Protein AF-A0A1P8FA58-F1 (afdb_monomer_lite)

Sequence (66 aa):
MTVREIEKQVKATLKETPALSPNQLVNQLVERGVSDSNVRAVTWRLLDEGEITLDGRMRLILASGH

Foldseek 3Di:
DDLVVLLVLLQVVCVVPPFAAPVRSLVVVVVVVDDSVSNVVSVVVCCVVVQWDPPVGIHGPPPPDD

Organism: NCBI:txid1839801

Structure (mmCIF, N/CA/C/O backbone):
data_AF-A0A1P8FA58-F1
#
_entry.id   AF-A0A1P8FA58-F1
#
loop_
_atom_site.group_PDB
_atom_site.id
_atom_site.type_symbol
_atom_site.label_atom_id
_atom_site.label_alt_id
_atom_site.label_comp_id
_atom_site.label_asym_id
_atom_site.label_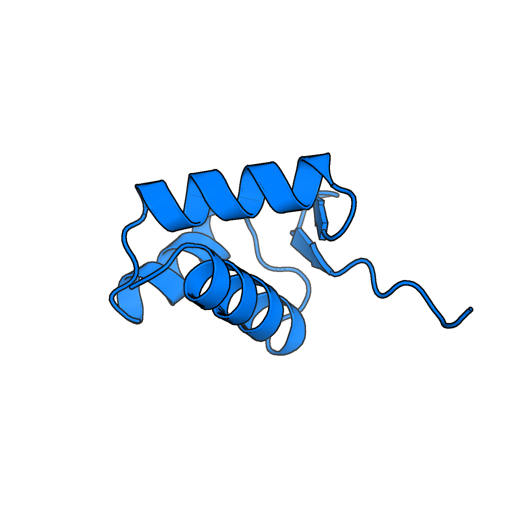entity_id
_atom_site.label_seq_id
_atom_site.pdbx_PDB_ins_code
_atom_site.Cartn_x
_atom_site.Cartn_y
_atom_site.Cartn_z
_atom_site.occupancy
_atom_site.B_iso_or_equiv
_atom_site.auth_seq_id
_atom_site.auth_comp_id
_atom_site.auth_asym_id
_atom_site.auth_atom_id
_atom_site.pdbx_PDB_model_num
ATOM 1 N N . MET A 1 1 ? -10.896 0.596 12.599 1.00 75.44 1 MET A N 1
ATOM 2 C CA . MET A 1 1 ? -10.226 1.176 11.419 1.00 75.44 1 MET A CA 1
ATOM 3 C C . MET A 1 1 ? -10.944 0.686 10.177 1.00 75.44 1 MET A C 1
ATOM 5 O O . MET A 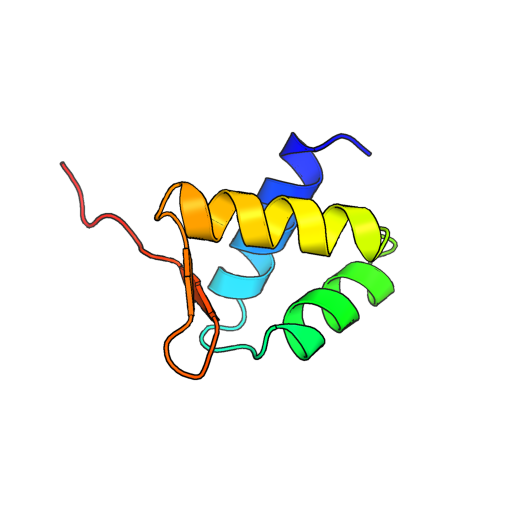1 1 ? -11.225 -0.505 10.091 1.00 75.44 1 MET A O 1
ATOM 9 N N . THR A 1 2 ? -11.299 1.588 9.269 1.00 87.75 2 THR A N 1
ATOM 10 C CA . THR A 1 2 ? -12.003 1.261 8.020 1.00 87.75 2 THR A CA 1
ATOM 11 C C . THR A 1 2 ? -11.025 0.990 6.876 1.00 87.75 2 THR A C 1
ATOM 13 O O . THR A 1 2 ? -9.882 1.441 6.909 1.00 87.75 2 THR A O 1
ATOM 16 N N . VAL A 1 3 ? -11.477 0.292 5.830 1.00 87.62 3 VAL A N 1
ATOM 17 C CA . VAL A 1 3 ? -10.670 0.012 4.623 1.00 87.62 3 VAL A CA 1
ATOM 18 C C . VAL A 1 3 ? -10.138 1.304 3.988 1.00 87.62 3 VAL A C 1
ATOM 20 O O . VAL A 1 3 ? -8.953 1.386 3.677 1.00 87.62 3 VAL A O 1
ATOM 23 N N . ARG A 1 4 ? -10.968 2.355 3.920 1.00 89.00 4 ARG A N 1
ATOM 24 C CA . ARG A 1 4 ? -10.587 3.674 3.380 1.00 89.00 4 ARG A CA 1
ATOM 25 C C . ARG A 1 4 ? -9.430 4.334 4.129 1.00 89.00 4 ARG A C 1
ATOM 27 O O . ARG A 1 4 ? -8.593 5.003 3.529 1.00 89.00 4 ARG A O 1
ATOM 34 N N . GLU A 1 5 ? -9.372 4.173 5.449 1.00 92.44 5 GLU A N 1
ATOM 35 C CA . GLU A 1 5 ? -8.261 4.704 6.245 1.00 92.44 5 GLU A CA 1
ATOM 36 C C . GLU A 1 5 ? -6.963 3.936 5.982 1.00 92.44 5 GLU A C 1
ATOM 38 O O . GLU A 1 5 ? -5.893 4.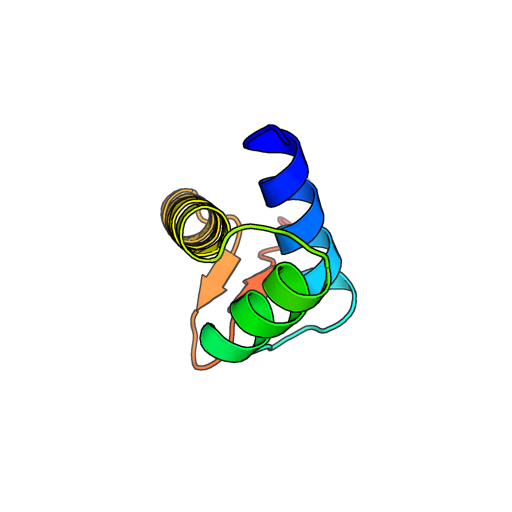540 5.936 1.00 92.44 5 GLU A O 1
ATOM 43 N N . ILE A 1 6 ? -7.051 2.621 5.773 1.00 92.06 6 ILE A N 1
ATOM 44 C CA . ILE A 1 6 ? -5.896 1.773 5.454 1.00 92.06 6 ILE A CA 1
ATOM 45 C C . ILE A 1 6 ? -5.355 2.124 4.072 1.00 92.06 6 ILE A C 1
ATOM 47 O O . ILE A 1 6 ? -4.152 2.315 3.932 1.00 92.06 6 ILE A O 1
ATOM 51 N N . GLU A 1 7 ? -6.228 2.306 3.079 1.00 92.94 7 GLU A N 1
ATOM 52 C CA . GLU A 1 7 ? -5.856 2.801 1.746 1.00 92.94 7 GLU A CA 1
ATOM 53 C C . GLU A 1 7 ? -5.102 4.126 1.837 1.00 92.94 7 GLU A C 1
ATOM 55 O O . GLU A 1 7 ? -4.020 4.277 1.266 1.00 92.94 7 GLU A O 1
ATOM 60 N N . LYS A 1 8 ? -5.633 5.076 2.616 1.00 92.81 8 LYS A N 1
ATOM 61 C CA . LYS A 1 8 ? -4.984 6.370 2.836 1.00 92.81 8 LYS A CA 1
ATOM 62 C C . LYS A 1 8 ? -3.593 6.209 3.452 1.00 92.81 8 LYS A C 1
ATOM 64 O O . LYS A 1 8 ? -2.672 6.902 3.027 1.00 92.81 8 LYS A O 1
ATOM 69 N N . GLN A 1 9 ? -3.427 5.303 4.415 1.00 93.06 9 GLN A N 1
ATOM 70 C CA . GLN A 1 9 ? -2.125 5.036 5.027 1.00 93.06 9 GLN A CA 1
ATOM 71 C C . GLN A 1 9 ? -1.155 4.337 4.072 1.00 93.06 9 GLN A C 1
ATOM 73 O O . GLN A 1 9 ? -0.009 4.761 3.988 1.00 93.06 9 GLN A O 1
ATOM 78 N N . VAL A 1 10 ? -1.604 3.343 3.300 1.00 92.88 10 VAL A N 1
ATOM 79 C CA . VAL A 1 10 ? -0.790 2.674 2.271 1.00 92.88 10 VAL A CA 1
ATOM 80 C C . VAL A 1 10 ? -0.254 3.690 1.266 1.00 92.88 10 VAL A C 1
ATOM 82 O O . VAL A 1 10 ? 0.953 3.749 1.028 1.00 92.88 10 VAL A O 1
ATOM 85 N N . LYS A 1 11 ? -1.132 4.539 0.720 1.00 91.69 11 LYS A N 1
ATOM 86 C CA . LYS A 1 11 ? -0.729 5.595 -0.214 1.00 91.69 11 LYS A CA 1
ATOM 87 C C . LYS A 1 11 ? 0.196 6.610 0.462 1.00 91.69 11 LYS A C 1
ATOM 89 O O . LYS A 1 11 ? 1.213 6.976 -0.112 1.00 91.69 11 LYS A O 1
ATOM 94 N N . ALA A 1 12 ? -0.100 7.042 1.689 1.00 92.69 12 ALA A N 1
ATOM 95 C CA . ALA A 1 12 ? 0.775 7.960 2.418 1.00 92.69 12 ALA A CA 1
ATOM 96 C C . ALA A 1 12 ? 2.186 7.375 2.594 1.00 92.69 12 ALA A C 1
ATOM 98 O O . ALA A 1 12 ? 3.155 8.024 2.213 1.00 92.69 12 ALA A O 1
ATOM 99 N N . THR A 1 13 ? 2.307 6.126 3.047 1.00 92.69 13 THR A N 1
ATOM 100 C CA . THR A 1 13 ? 3.601 5.461 3.246 1.00 92.69 13 THR A CA 1
ATOM 101 C C . THR A 1 13 ? 4.381 5.312 1.940 1.00 92.69 13 THR A C 1
ATOM 103 O O . THR A 1 13 ? 5.577 5.591 1.915 1.00 92.69 13 THR A O 1
ATOM 106 N N . LEU A 1 14 ? 3.724 4.943 0.835 1.00 90.75 14 LEU A N 1
ATOM 107 C CA . LEU A 1 14 ? 4.374 4.860 -0.481 1.00 90.75 14 LEU A CA 1
ATOM 108 C C . LEU A 1 14 ? 4.752 6.233 -1.061 1.00 90.75 14 LEU A C 1
ATOM 110 O O . LEU A 1 14 ? 5.657 6.313 -1.891 1.00 90.75 14 LEU A O 1
ATOM 114 N N . LYS A 1 15 ? 4.071 7.308 -0.645 1.00 90.25 15 LYS A N 1
ATOM 115 C CA . LYS A 1 15 ? 4.408 8.689 -1.016 1.00 90.25 15 LYS A CA 1
ATOM 116 C C . LYS A 1 15 ? 5.599 9.216 -0.214 1.00 90.25 15 LYS A C 1
ATOM 118 O O . LYS A 1 15 ? 6.456 9.880 -0.784 1.00 90.25 15 LYS A O 1
ATOM 123 N N . GLU A 1 16 ? 5.639 8.932 1.088 1.00 90.50 16 GLU A N 1
ATOM 124 C CA . GLU A 1 16 ? 6.738 9.311 1.986 1.00 90.50 16 GLU A CA 1
ATOM 125 C C . GLU A 1 16 ? 8.013 8.521 1.672 1.00 90.50 16 GLU A C 1
ATOM 127 O O . GLU A 1 16 ? 9.098 9.090 1.592 1.00 90.50 16 GLU A O 1
ATOM 132 N N . THR A 1 17 ? 7.879 7.207 1.471 1.00 88.38 17 THR A N 1
ATOM 133 C CA . THR A 1 17 ? 8.986 6.309 1.135 1.00 88.38 17 THR A CA 1
ATOM 134 C C . THR A 1 17 ? 8.704 5.627 -0.205 1.00 88.38 17 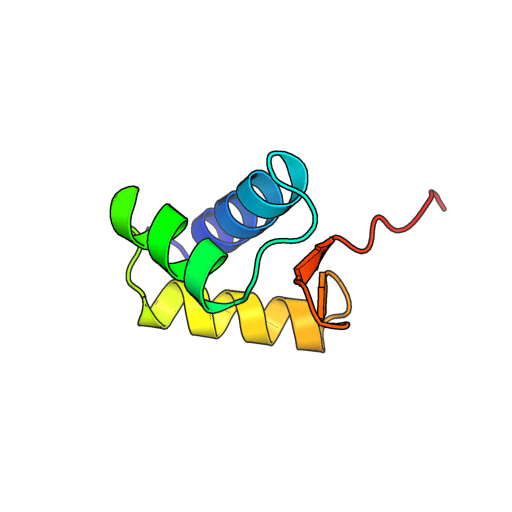THR A C 1
ATOM 136 O O . THR A 1 17 ? 8.147 4.525 -0.248 1.00 88.38 17 THR A O 1
ATOM 139 N N . PRO A 1 18 ? 9.066 6.271 -1.325 1.00 79.94 18 PRO A N 1
ATOM 140 C CA . PRO A 1 18 ? 8.907 5.662 -2.633 1.00 79.94 18 PRO A CA 1
ATOM 141 C C . PRO A 1 18 ? 9.813 4.433 -2.764 1.00 79.94 18 PRO A C 1
ATOM 143 O O . PRO A 1 18 ? 10.951 4.420 -2.295 1.00 79.94 18 PRO A O 1
ATOM 146 N N . ALA A 1 19 ? 9.318 3.410 -3.461 1.00 81.94 19 ALA A N 1
ATOM 147 C CA . ALA A 1 19 ? 10.059 2.188 -3.766 1.00 81.94 19 ALA A CA 1
ATOM 148 C C . ALA A 1 19 ? 10.348 1.297 -2.533 1.00 81.94 19 ALA A C 1
ATOM 150 O O . ALA A 1 19 ? 11.474 0.834 -2.326 1.00 81.94 19 ALA A O 1
ATOM 151 N N . LEU A 1 20 ? 9.303 1.012 -1.751 1.00 88.69 20 LEU A N 1
ATOM 152 C CA . LEU A 1 20 ? 9.303 0.001 -0.687 1.00 88.69 20 LEU A CA 1
ATOM 153 C C . LEU A 1 20 ? 9.004 -1.396 -1.238 1.00 88.69 20 LEU A C 1
ATOM 155 O O . LEU A 1 20 ? 8.174 -1.555 -2.130 1.00 88.69 20 LEU A O 1
ATOM 159 N N . SER A 1 21 ? 9.603 -2.436 -0.664 1.00 90.88 21 SER A N 1
ATOM 160 C CA . SER A 1 21 ? 9.162 -3.812 -0.935 1.00 90.88 21 SER A CA 1
ATOM 161 C C . SER A 1 21 ? 7.797 -4.095 -0.277 1.00 90.88 21 SER A C 1
ATOM 163 O O . SER A 1 21 ? 7.504 -3.505 0.766 1.00 90.88 21 SER A O 1
ATOM 165 N N . PRO A 1 22 ? 6.991 -5.047 -0.793 1.00 89.19 22 PRO A N 1
ATOM 166 C CA . PRO A 1 22 ? 5.728 -5.485 -0.181 1.00 89.19 22 PRO A CA 1
ATOM 167 C C . PRO A 1 22 ? 5.813 -5.719 1.327 1.00 89.19 22 PRO A C 1
ATOM 169 O O . PRO A 1 22 ? 5.047 -5.139 2.092 1.00 89.19 22 PRO A O 1
ATOM 172 N N . ASN A 1 23 ? 6.818 -6.479 1.767 1.00 91.12 23 ASN A N 1
ATOM 173 C CA . ASN A 1 23 ? 7.027 -6.742 3.188 1.00 91.12 23 ASN A CA 1
ATOM 174 C C . ASN A 1 23 ? 7.369 -5.482 3.988 1.00 91.12 23 ASN A C 1
ATOM 176 O O . ASN A 1 23 ? 6.931 -5.372 5.123 1.00 91.12 23 ASN A O 1
ATOM 180 N N . GLN A 1 24 ? 8.125 -4.531 3.429 1.00 92.75 24 GLN A N 1
ATOM 181 C CA . GLN A 1 24 ? 8.484 -3.310 4.157 1.00 92.75 24 GLN A CA 1
ATOM 182 C C . GLN A 1 24 ? 7.276 -2.392 4.348 1.00 92.75 24 GLN A C 1
ATOM 184 O O . GLN A 1 24 ? 7.121 -1.825 5.425 1.00 92.75 24 GLN A O 1
ATOM 189 N 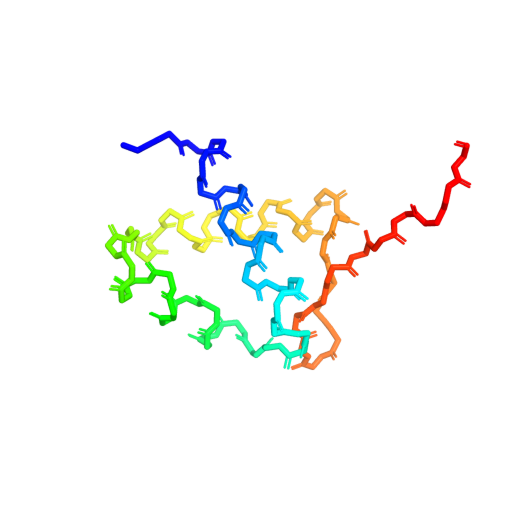N . LEU A 1 25 ? 6.410 -2.274 3.333 1.00 92.19 25 LEU A N 1
ATOM 190 C CA . LEU A 1 25 ? 5.151 -1.539 3.468 1.00 92.19 25 LEU A CA 1
ATOM 191 C C . LEU A 1 25 ? 4.284 -2.158 4.569 1.00 92.19 25 LEU A C 1
ATOM 193 O O . LEU A 1 25 ? 3.790 -1.443 5.437 1.00 92.19 25 LEU A O 1
ATOM 197 N N . VAL A 1 26 ? 4.120 -3.484 4.531 1.00 92.88 26 VAL A N 1
ATOM 198 C CA . VAL A 1 26 ? 3.350 -4.218 5.540 1.00 92.88 26 VAL A CA 1
ATOM 199 C C . VAL A 1 26 ? 3.930 -3.980 6.927 1.00 92.88 26 VAL A C 1
ATOM 201 O O . VAL A 1 26 ? 3.184 -3.590 7.817 1.00 92.88 26 VAL A O 1
ATOM 204 N N . ASN A 1 27 ? 5.245 -4.126 7.101 1.00 94.25 27 ASN A N 1
ATOM 205 C CA . ASN A 1 27 ? 5.885 -3.944 8.401 1.00 94.25 27 ASN A CA 1
ATOM 206 C C . ASN A 1 27 ? 5.647 -2.533 8.957 1.00 94.25 27 ASN A C 1
ATOM 208 O O . ASN A 1 27 ? 5.175 -2.404 10.080 1.00 94.25 27 ASN A O 1
ATOM 212 N N . GLN A 1 28 ? 5.852 -1.488 8.147 1.00 93.38 28 GLN A N 1
ATOM 213 C CA . GLN A 1 28 ? 5.630 -0.106 8.590 1.00 93.38 28 GLN A CA 1
ATOM 214 C C . GLN A 1 28 ? 4.181 0.163 9.010 1.00 93.38 28 GLN A C 1
ATOM 216 O O . GLN A 1 28 ? 3.928 0.906 9.956 1.00 93.38 28 GLN A O 1
ATOM 221 N N . LEU A 1 29 ? 3.209 -0.414 8.302 1.00 93.38 29 LEU A N 1
ATOM 222 C CA . LEU A 1 29 ? 1.796 -0.232 8.628 1.00 93.38 29 LEU A CA 1
ATOM 223 C C . LEU A 1 29 ? 1.376 -1.067 9.841 1.00 93.38 29 LEU A C 1
ATOM 225 O O . LEU A 1 29 ? 0.579 -0.600 10.654 1.00 93.38 29 LEU A O 1
ATOM 229 N N . VAL A 1 30 ? 1.952 -2.255 10.014 1.00 93.75 30 VAL A N 1
ATOM 230 C CA . VAL A 1 30 ? 1.760 -3.086 11.209 1.00 93.75 30 VAL A CA 1
ATOM 231 C C . VAL A 1 30 ? 2.335 -2.410 12.451 1.00 93.75 30 VAL A C 1
ATOM 233 O O . VAL A 1 30 ? 1.660 -2.362 13.477 1.00 93.75 30 VAL A O 1
ATOM 236 N N . GLU A 1 31 ? 3.514 -1.792 12.351 1.00 93.88 31 GLU A N 1
ATOM 237 C CA . GLU A 1 31 ? 4.105 -0.982 13.427 1.00 93.88 31 GLU A CA 1
ATOM 238 C C . GLU A 1 31 ? 3.226 0.223 13.806 1.00 93.88 31 GLU A C 1
ATOM 240 O O . GLU A 1 31 ? 3.207 0.647 14.959 1.00 93.88 31 GLU A O 1
ATOM 245 N N . ARG A 1 32 ? 2.429 0.735 12.860 1.00 89.44 32 ARG A N 1
ATOM 246 C CA . ARG A 1 32 ? 1.417 1.785 13.086 1.00 89.44 32 ARG A CA 1
ATOM 247 C C . ARG A 1 32 ? 0.081 1.245 13.627 1.00 89.44 32 ARG A C 1
ATOM 249 O O . ARG A 1 32 ? -0.874 2.009 13.764 1.00 89.44 32 ARG A O 1
ATOM 256 N N . GLY A 1 33 ? -0.009 -0.050 13.935 1.00 90.88 33 GLY A N 1
ATOM 257 C CA . GLY A 1 33 ? -1.199 -0.696 14.496 1.00 90.88 33 GLY A CA 1
ATOM 258 C C . GLY A 1 33 ? -2.231 -1.157 13.461 1.00 90.88 33 GLY A C 1
ATOM 259 O O . GLY A 1 33 ? -3.366 -1.471 13.825 1.00 90.88 33 GLY A O 1
ATOM 260 N N . VAL A 1 34 ? -1.876 -1.202 12.173 1.00 91.62 34 VAL A N 1
ATOM 261 C CA . VAL A 1 34 ? -2.749 -1.738 11.121 1.00 91.62 34 VAL A CA 1
ATOM 262 C C . VAL A 1 34 ? -2.583 -3.256 11.032 1.00 91.62 34 VAL A C 1
ATOM 264 O O . VAL A 1 34 ? -1.477 -3.777 11.040 1.00 91.62 34 VAL A O 1
ATOM 267 N N . SER A 1 35 ? -3.681 -4.001 10.914 1.00 93.12 35 SER A N 1
ATOM 268 C CA . SER A 1 35 ? -3.604 -5.458 10.742 1.00 93.12 35 SER A CA 1
ATOM 269 C C . SER A 1 35 ? -2.942 -5.835 9.409 1.00 93.12 35 SER A C 1
ATOM 271 O O . SER A 1 35 ? -3.394 -5.371 8.360 1.00 93.12 35 SER A O 1
ATOM 273 N N . ASP A 1 36 ? -1.940 -6.723 9.446 1.00 93.00 36 ASP A N 1
ATOM 274 C CA . ASP A 1 36 ? -1.242 -7.273 8.266 1.00 93.00 36 ASP A CA 1
ATOM 275 C C . ASP A 1 36 ? -2.217 -7.713 7.167 1.00 93.00 36 ASP A C 1
ATOM 277 O O . ASP A 1 36 ? -2.073 -7.321 6.007 1.00 93.00 36 ASP A O 1
ATOM 281 N N . SER A 1 37 ? -3.250 -8.475 7.537 1.00 92.75 37 SER A N 1
ATOM 282 C CA . SER A 1 37 ? -4.195 -9.035 6.571 1.00 92.75 3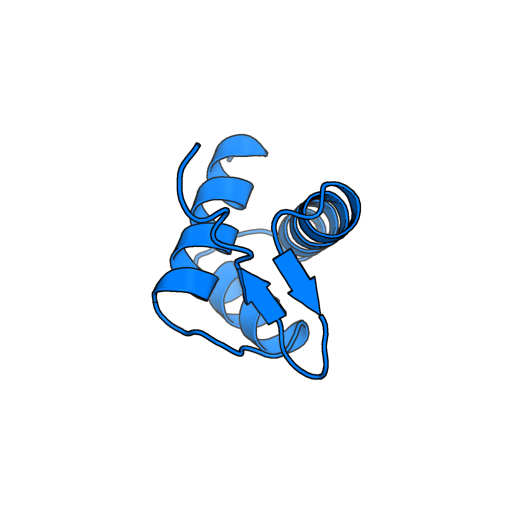7 SER A CA 1
ATOM 283 C C . SER A 1 37 ? -4.971 -7.941 5.843 1.00 92.75 37 SER A C 1
ATOM 285 O O . SER A 1 37 ? -5.182 -8.030 4.634 1.00 92.75 37 SER A O 1
ATOM 287 N N . ASN A 1 38 ? -5.329 -6.868 6.554 1.00 93.19 38 ASN A N 1
ATOM 288 C CA . ASN A 1 38 ? -6.005 -5.729 5.948 1.00 93.19 38 ASN A CA 1
ATOM 289 C C . ASN A 1 38 ? -5.059 -4.915 5.060 1.00 93.19 38 ASN A C 1
ATOM 291 O O . ASN A 1 38 ? -5.473 -4.483 3.988 1.00 93.19 38 ASN A O 1
ATOM 295 N N . VAL A 1 39 ? -3.798 -4.725 5.472 1.00 93.19 39 VAL A N 1
ATOM 296 C CA . VAL A 1 39 ? -2.792 -4.049 4.639 1.00 93.19 39 VAL A CA 1
ATOM 297 C C . VAL A 1 39 ? -2.613 -4.806 3.334 1.00 93.19 39 VAL A C 1
ATOM 299 O O . VAL A 1 39 ? -2.748 -4.214 2.271 1.00 93.19 39 VAL A O 1
ATOM 302 N N . ARG A 1 40 ? -2.380 -6.121 3.405 1.00 92.88 40 ARG A N 1
ATOM 303 C CA . ARG A 1 40 ? -2.205 -6.973 2.226 1.00 92.88 40 ARG A CA 1
ATOM 304 C C . ARG A 1 40 ? -3.416 -6.924 1.306 1.00 92.88 40 ARG A C 1
ATOM 306 O O . ARG A 1 40 ? -3.239 -6.706 0.113 1.00 92.88 40 ARG A O 1
ATOM 313 N N . ALA A 1 41 ? -4.624 -7.086 1.847 1.00 93.69 41 ALA A N 1
ATOM 314 C CA . ALA A 1 41 ? -5.855 -7.023 1.061 1.00 93.69 41 ALA A CA 1
ATOM 315 C C . ALA A 1 41 ? -5.991 -5.681 0.323 1.00 93.69 41 ALA A C 1
ATOM 317 O O . ALA A 1 41 ? -6.284 -5.652 -0.869 1.00 93.69 41 ALA A O 1
ATOM 318 N N . VAL A 1 42 ? -5.711 -4.576 1.015 1.00 94.12 42 VAL A N 1
ATOM 319 C CA . VAL A 1 42 ? -5.758 -3.230 0.438 1.00 94.12 42 VAL A CA 1
ATOM 320 C C . VAL A 1 42 ? -4.659 -3.012 -0.599 1.00 94.12 42 VAL A C 1
ATOM 322 O O . VAL A 1 42 ? -4.933 -2.504 -1.677 1.00 94.12 42 VAL A O 1
ATOM 325 N N . THR A 1 43 ? -3.419 -3.409 -0.318 1.00 92.25 43 THR A N 1
ATOM 326 C CA . THR A 1 43 ? -2.306 -3.295 -1.269 1.00 92.25 43 THR A CA 1
ATOM 327 C C . THR A 1 43 ? -2.591 -4.075 -2.552 1.00 92.25 43 THR A C 1
ATOM 329 O O . THR A 1 43 ? -2.397 -3.539 -3.636 1.00 92.25 43 THR A O 1
ATOM 332 N N . TRP A 1 44 ? -3.104 -5.305 -2.448 1.00 92.25 44 TRP A N 1
ATOM 333 C CA . TRP A 1 44 ? -3.503 -6.098 -3.615 1.00 92.25 44 TRP A CA 1
ATOM 334 C C . TRP A 1 44 ? -4.617 -5.439 -4.417 1.00 92.25 44 TRP A C 1
ATOM 336 O O . TRP A 1 44 ? -4.535 -5.388 -5.638 1.00 92.25 44 TRP A O 1
ATOM 346 N N . ARG A 1 45 ? -5.620 -4.884 -3.736 1.00 93.19 45 ARG A N 1
ATOM 347 C CA . ARG A 1 45 ? -6.688 -4.134 -4.391 1.00 93.19 45 ARG A CA 1
ATOM 348 C C . ARG A 1 45 ? -6.150 -2.907 -5.136 1.00 93.19 45 ARG A C 1
ATOM 350 O O . ARG A 1 45 ? -6.512 -2.699 -6.281 1.00 93.19 45 ARG A O 1
ATOM 357 N N . LEU A 1 46 ? -5.247 -2.134 -4.532 1.00 92.12 46 LEU A N 1
ATOM 358 C CA . LEU A 1 46 ? -4.647 -0.961 -5.181 1.00 92.12 46 LEU A CA 1
ATOM 359 C C . LEU A 1 46 ? -3.751 -1.335 -6.376 1.00 92.12 46 LEU A C 1
ATOM 361 O O . LEU A 1 46 ? -3.609 -0.532 -7.296 1.00 92.12 46 LEU A O 1
ATOM 365 N N . LEU A 1 47 ? -3.125 -2.521 -6.354 1.00 91.56 47 LEU A N 1
ATOM 366 C CA . LEU A 1 47 ? -2.401 -3.072 -7.508 1.00 91.56 47 LEU A CA 1
ATOM 367 C C . LEU A 1 47 ? -3.369 -3.415 -8.645 1.00 91.56 47 LEU A C 1
ATOM 369 O O . LEU A 1 47 ? -3.103 -3.067 -9.790 1.00 91.56 47 LEU A O 1
ATOM 373 N N . ASP A 1 48 ? -4.485 -4.071 -8.320 1.00 92.31 48 ASP A N 1
ATOM 374 C CA . ASP A 1 48 ? -5.535 -4.448 -9.274 1.00 92.31 48 ASP A CA 1
ATOM 375 C C . ASP A 1 48 ? -6.228 -3.220 -9.891 1.00 92.31 48 ASP A C 1
ATOM 377 O O . ASP A 1 48 ? -6.394 -3.141 -11.105 1.00 92.31 48 ASP A O 1
ATOM 381 N N . GLU A 1 49 ? -6.524 -2.200 -9.077 1.00 91.00 49 GLU A N 1
ATOM 382 C CA . GLU A 1 49 ? -7.082 -0.913 -9.520 1.00 91.00 49 GLU A CA 1
ATOM 383 C C . GLU A 1 49 ? -6.065 -0.054 -10.305 1.00 91.00 49 GLU A C 1
ATOM 385 O O . GLU A 1 49 ? -6.425 0.990 -10.849 1.00 91.00 49 GLU A O 1
ATOM 390 N N . GLY A 1 50 ? -4.794 -0.471 -10.384 1.00 90.38 50 GLY A N 1
ATOM 391 C CA . GLY A 1 50 ? -3.743 0.251 -11.104 1.00 90.38 50 GLY A CA 1
ATOM 392 C C . GLY A 1 50 ? -3.302 1.555 -10.430 1.00 90.38 50 GLY A C 1
ATOM 393 O O . GLY A 1 50 ? -2.697 2.410 -11.074 1.00 90.38 50 GLY A O 1
ATOM 394 N N . GLU A 1 51 ? -3.586 1.733 -9.138 1.00 90.88 51 GLU A N 1
ATOM 395 C CA . GLU A 1 51 ? -3.156 2.908 -8.369 1.00 90.88 51 GLU A CA 1
ATOM 396 C C . GLU A 1 51 ? -1.729 2.778 -7.831 1.00 90.88 51 GLU A C 1
ATOM 398 O O . GLU A 1 51 ? -1.045 3.775 -7.578 1.00 90.88 51 GLU A O 1
ATOM 403 N N . ILE A 1 52 ? -1.258 1.546 -7.645 1.00 91.50 52 ILE A N 1
ATOM 404 C CA . ILE A 1 52 ? 0.139 1.249 -7.333 1.00 91.50 52 ILE A CA 1
ATOM 405 C C . ILE A 1 52 ? 0.677 0.221 -8.322 1.00 91.50 52 ILE A C 1
ATOM 407 O O . ILE A 1 52 ? -0.063 -0.585 -8.871 1.00 91.50 52 ILE A O 1
ATOM 411 N N . THR A 1 53 ? 1.987 0.240 -8.535 1.00 90.88 53 THR A N 1
ATOM 412 C CA . THR A 1 53 ? 2.695 -0.750 -9.351 1.00 90.88 53 THR A CA 1
ATOM 413 C C . THR A 1 53 ? 3.735 -1.479 -8.519 1.00 90.88 53 THR A C 1
ATOM 415 O O . THR A 1 53 ? 4.299 -0.906 -7.583 1.00 90.88 53 THR A O 1
ATOM 418 N N . LEU A 1 54 ? 4.000 -2.735 -8.874 1.00 89.94 54 LEU A N 1
ATOM 419 C CA . LEU A 1 54 ? 5.040 -3.575 -8.293 1.00 89.94 54 LEU A CA 1
ATOM 420 C C . LEU A 1 54 ? 6.005 -4.021 -9.402 1.00 89.94 54 LEU A C 1
ATOM 422 O O . LEU A 1 54 ? 5.839 -5.084 -9.987 1.00 89.94 54 LEU A O 1
ATOM 426 N N . ASP A 1 55 ? 7.035 -3.211 -9.653 1.00 84.69 55 ASP A N 1
ATOM 427 C CA . ASP A 1 55 ? 8.161 -3.545 -10.540 1.00 84.69 55 ASP A CA 1
ATOM 428 C C . ASP A 1 55 ? 9.445 -3.617 -9.698 1.00 84.69 55 ASP A C 1
ATOM 430 O O . ASP A 1 55 ? 10.144 -2.624 -9.468 1.00 84.69 55 ASP A O 1
ATOM 434 N N . GLY A 1 56 ? 9.641 -4.769 -9.047 1.00 84.19 56 GLY A N 1
ATOM 435 C CA . GLY A 1 56 ? 10.664 -5.005 -8.016 1.00 84.19 56 GLY A CA 1
ATOM 436 C C . GLY A 1 56 ? 10.409 -4.294 -6.677 1.00 84.19 56 GLY A C 1
ATOM 437 O O . GLY A 1 56 ? 10.713 -4.837 -5.616 1.00 84.19 56 GLY A O 1
ATOM 438 N N . ARG A 1 57 ? 9.818 -3.095 -6.703 1.00 88.44 57 ARG A N 1
ATOM 439 C CA . ARG A 1 57 ? 9.437 -2.286 -5.537 1.00 88.44 57 ARG A CA 1
ATOM 440 C C . ARG A 1 57 ? 8.088 -1.620 -5.786 1.00 88.44 57 ARG A C 1
ATOM 442 O O . ARG A 1 57 ? 7.796 -1.223 -6.912 1.00 88.44 57 ARG A O 1
ATOM 449 N N . MET A 1 58 ? 7.302 -1.456 -4.729 1.00 90.75 58 MET A N 1
ATOM 450 C CA . MET A 1 58 ? 6.006 -0.794 -4.790 1.00 90.75 58 MET A CA 1
ATOM 451 C C . MET A 1 58 ? 6.154 0.714 -4.922 1.00 90.75 58 MET A C 1
ATOM 453 O O . MET A 1 58 ? 6.908 1.355 -4.180 1.00 90.75 58 MET A O 1
ATOM 457 N N . ARG A 1 59 ? 5.417 1.284 -5.872 1.00 89.12 59 ARG A N 1
ATOM 458 C CA . ARG A 1 59 ? 5.365 2.726 -6.123 1.00 89.12 59 ARG A CA 1
ATOM 459 C C . ARG A 1 59 ? 3.933 3.135 -6.416 1.00 89.12 59 ARG A C 1
ATOM 461 O O . ARG A 1 59 ? 3.186 2.373 -7.023 1.00 89.12 59 ARG A O 1
ATOM 468 N N . LEU A 1 60 ? 3.573 4.347 -6.008 1.00 89.38 60 LEU A N 1
ATOM 469 C CA . LEU A 1 60 ? 2.321 4.958 -6.437 1.00 89.38 60 LEU A CA 1
ATOM 470 C C . LEU A 1 60 ? 2.390 5.303 -7.916 1.00 89.38 60 LEU A C 1
ATOM 472 O O . LEU A 1 60 ? 3.352 5.930 -8.365 1.00 89.38 60 LEU A O 1
ATOM 476 N N . ILE A 1 61 ? 1.338 4.946 -8.640 1.00 86.31 61 ILE A N 1
ATOM 477 C CA . ILE A 1 61 ? 1.071 5.504 -9.953 1.00 86.31 61 ILE A CA 1
ATOM 478 C C . ILE A 1 61 ? 0.378 6.837 -9.687 1.00 86.31 61 ILE A C 1
ATOM 480 O O . ILE A 1 61 ? -0.822 6.918 -9.444 1.00 86.31 61 ILE A O 1
ATOM 484 N N . LEU A 1 62 ? 1.168 7.910 -9.662 1.00 68.69 62 LEU A N 1
ATOM 485 C CA . LEU A 1 62 ? 0.605 9.247 -9.760 1.00 68.69 62 LEU A CA 1
ATOM 486 C C . LEU A 1 62 ? 0.091 9.364 -11.191 1.00 68.69 62 LEU A C 1
ATOM 488 O O . LEU A 1 62 ? 0.886 9.520 -12.117 1.00 68.69 62 LEU A O 1
ATOM 492 N N . ALA A 1 63 ? -1.221 9.235 -11.378 1.00 55.72 63 ALA A N 1
ATOM 493 C CA . ALA A 1 63 ? -1.860 9.696 -12.597 1.00 55.72 63 ALA A CA 1
ATOM 494 C C . ALA A 1 63 ? -1.519 11.190 -12.727 1.00 55.72 63 ALA A C 1
ATOM 496 O O . ALA A 1 63 ? -2.088 12.036 -12.037 1.00 55.72 63 ALA A O 1
ATOM 497 N N . SER A 1 64 ? -0.492 11.499 -13.523 1.00 43.09 64 SER A N 1
ATOM 498 C CA . SER A 1 64 ? -0.201 12.860 -13.957 1.00 43.09 64 SER A CA 1
ATOM 499 C C . SER A 1 64 ? -1.483 13.419 -14.570 1.00 43.09 64 SER A C 1
ATOM 501 O O . SER A 1 64 ? -2.129 12.726 -15.352 1.00 43.09 64 SER A O 1
ATOM 503 N N . GLY A 1 65 ? -1.857 14.621 -14.127 1.00 41.91 65 GLY A N 1
ATOM 504 C CA . GLY A 1 65 ? -3.173 15.242 -14.285 1.00 41.91 65 GLY A CA 1
ATOM 505 C C . GLY A 1 65 ? -3.899 14.984 -15.605 1.00 41.91 65 GLY A C 1
ATOM 506 O O . GLY A 1 65 ? -3.315 15.088 -16.683 1.00 41.91 65 GLY A O 1
ATOM 507 N N . HIS A 1 66 ? -5.196 14.715 -15.468 1.00 37.47 66 HIS A N 1
ATOM 508 C CA . HIS A 1 66 ? -6.202 15.039 -16.470 1.00 37.47 66 HIS A CA 1
ATOM 509 C C . HIS A 1 66 ? -6.852 16.368 -16.077 1.00 37.47 66 HIS A C 1
ATOM 511 O O . HIS A 1 66 ? -7.034 16.573 -14.851 1.00 37.47 66 HIS A O 1
#

pLDDT: mean 87.53, std 11.84, range [37.47, 94.25]

Radius of gyration: 11.02 Å; chains: 1; bounding box: 23×24×31 Å

Secondary structure (DSSP, 8-state):
--HHHHHHHHHHHHHHSSSB-HHHHHHHHHHTT--HHHHHHHHHHHHHTTSEEEESEEEE------